Protein AF-A0A258BP62-F1 (afdb_monomer_lite)

pLDDT: mean 91.54, std 7.22, range [62.47, 98.06]

Foldseek 3Di:
DEEEAAQAEDPDDDDDDDHAWYWYFACAAIWIWGDDVPDDIDTDDGPLGNFRWHYWYADVVQRKIWTATADQSAIWIDNPSRPDIDHQCAPPPDSGWHHWYWDDDPVDIKIWTAGPVGDIWIADPDRHTD

Structure (mmCIF, N/CA/C/O backbone):
data_AF-A0A258BP62-F1
#
_entry.id   AF-A0A258BP62-F1
#
loop_
_atom_site.group_PDB
_atom_site.id
_atom_site.type_symbol
_atom_site.label_atom_id
_atom_site.label_alt_id
_atom_site.label_comp_id
_atom_site.label_asym_id
_atom_site.label_entity_id
_atom_site.label_seq_id
_atom_site.pdbx_PDB_ins_code
_atom_site.Cartn_x
_atom_site.Cartn_y
_atom_site.Cartn_z
_atom_site.occupancy
_atom_site.B_iso_or_equiv
_atom_site.auth_seq_id
_atom_site.auth_comp_id
_atom_site.auth_asym_id
_atom_site.auth_atom_id
_atom_site.pdbx_PDB_model_num
ATOM 1 N N . MET A 1 1 ? -13.588 -2.573 10.185 1.00 85.19 1 MET A N 1
ATOM 2 C CA . MET A 1 1 ? -13.292 -2.225 8.775 1.00 85.19 1 MET A CA 1
ATOM 3 C C . MET A 1 1 ? -11.905 -1.592 8.685 1.00 85.19 1 MET A C 1
ATOM 5 O O . MET A 1 1 ? -11.544 -0.838 9.588 1.00 85.19 1 MET A O 1
ATOM 9 N N . LEU A 1 2 ? -11.141 -1.919 7.637 1.00 86.19 2 LEU A N 1
ATOM 10 C CA . LEU A 1 2 ? -9.880 -1.260 7.271 1.00 86.19 2 LEU A CA 1
ATOM 11 C C . LEU A 1 2 ? -10.192 -0.060 6.370 1.00 86.19 2 LEU A C 1
ATOM 13 O O . LEU A 1 2 ? -11.072 -0.176 5.530 1.00 86.19 2 LEU A O 1
ATOM 17 N N . ALA A 1 3 ? -9.497 1.061 6.543 1.00 87.12 3 ALA A N 1
ATOM 18 C CA . ALA A 1 3 ? -9.548 2.213 5.646 1.00 87.12 3 ALA A CA 1
ATOM 19 C C . ALA A 1 3 ? -8.146 2.530 5.110 1.00 87.12 3 ALA A C 1
ATOM 21 O O . ALA A 1 3 ? -7.160 2.399 5.840 1.00 87.12 3 ALA A O 1
ATOM 22 N N . LEU A 1 4 ? -8.065 2.956 3.850 1.00 87.44 4 LEU A N 1
ATOM 23 C CA . LEU A 1 4 ? -6.820 3.376 3.208 1.00 87.44 4 LEU A CA 1
ATOM 24 C C . LEU A 1 4 ? -6.863 4.870 2.886 1.00 87.44 4 LEU A C 1
ATOM 26 O O . LEU A 1 4 ? -7.905 5.393 2.495 1.00 87.44 4 LEU A O 1
ATOM 30 N N . LEU A 1 5 ? -5.724 5.544 3.033 1.00 86.75 5 LEU A N 1
ATOM 31 C CA . LEU A 1 5 ? -5.547 6.937 2.643 1.00 86.75 5 LEU A CA 1
ATOM 32 C C . LEU A 1 5 ? -4.210 7.112 1.917 1.00 86.75 5 LEU A C 1
ATOM 34 O O . LEU A 1 5 ? -3.145 6.890 2.489 1.00 86.75 5 LEU A O 1
ATOM 38 N N . SER A 1 6 ? -4.263 7.533 0.659 1.00 85.69 6 SER A N 1
ATOM 39 C CA . SER A 1 6 ? -3.093 7.788 -0.185 1.00 85.69 6 SER A CA 1
ATOM 40 C C . SER A 1 6 ? -3.435 8.810 -1.271 1.00 85.69 6 SER A C 1
ATOM 42 O O . SER A 1 6 ? -4.611 9.040 -1.556 1.00 85.69 6 SER A O 1
ATOM 44 N N . CYS A 1 7 ? -2.424 9.459 -1.860 1.00 81.25 7 CYS A N 1
ATOM 45 C CA . CYS A 1 7 ? -2.648 10.452 -2.917 1.00 81.25 7 CYS A CA 1
ATOM 46 C C . CYS A 1 7 ? -3.107 9.812 -4.236 1.00 81.25 7 CYS A C 1
ATOM 48 O O . CYS A 1 7 ? -3.887 10.421 -4.960 1.00 81.25 7 CYS A O 1
ATOM 50 N N . ASN A 1 8 ? -2.683 8.576 -4.502 1.00 83.94 8 ASN A N 1
ATOM 51 C CA . ASN A 1 8 ? -3.134 7.739 -5.613 1.00 83.94 8 ASN A CA 1
ATOM 52 C C . ASN A 1 8 ? -3.609 6.375 -5.082 1.00 83.94 8 ASN A C 1
ATOM 54 O O . ASN A 1 8 ? -3.416 6.075 -3.907 1.00 83.94 8 ASN A O 1
ATOM 58 N N . GLY A 1 9 ? -4.229 5.524 -5.903 1.00 82.56 9 GLY A N 1
ATOM 59 C CA . GLY A 1 9 ? -4.735 4.222 -5.441 1.00 82.56 9 GLY A CA 1
ATOM 60 C C . GLY A 1 9 ? -6.238 4.197 -5.155 1.00 82.56 9 GLY A C 1
ATOM 61 O O . GLY A 1 9 ? -7.028 4.853 -5.832 1.00 82.56 9 GLY A O 1
ATOM 62 N N . GLY A 1 10 ? -6.640 3.418 -4.147 1.00 74.94 10 GLY A N 1
ATOM 63 C CA . GLY A 1 10 ? -8.035 3.328 -3.720 1.00 74.94 10 GLY A CA 1
ATOM 64 C C . GLY A 1 10 ? -8.484 4.584 -2.970 1.00 74.94 10 GLY A C 1
ATOM 65 O O . GLY A 1 10 ? -8.044 4.824 -1.852 1.00 74.94 10 GLY A O 1
ATOM 66 N N . THR A 1 11 ? -9.387 5.374 -3.557 1.00 72.94 11 THR A N 1
ATOM 67 C CA . THR A 1 11 ? -9.906 6.612 -2.932 1.00 72.94 11 THR A CA 1
ATOM 68 C C . THR A 1 11 ? -11.136 6.381 -2.047 1.00 72.94 11 THR A C 1
ATOM 70 O O . THR A 1 11 ? -11.539 7.260 -1.291 1.00 72.94 11 THR A O 1
ATOM 73 N N . VAL A 1 12 ? -11.756 5.201 -2.130 1.00 79.81 12 VAL A N 1
ATOM 74 C CA . VAL A 1 12 ? -12.953 4.844 -1.360 1.00 79.81 12 VAL A CA 1
ATOM 75 C C . VAL A 1 12 ? -12.740 3.478 -0.724 1.00 79.81 12 VAL A C 1
ATOM 77 O O . VAL A 1 12 ? -12.313 2.539 -1.391 1.00 79.81 12 VAL A O 1
ATOM 80 N N . THR A 1 13 ? -13.043 3.360 0.569 1.00 81.69 13 THR A N 1
ATOM 81 C CA . THR A 1 13 ? -13.081 2.074 1.274 1.00 81.69 13 THR A CA 1
ATOM 82 C C . THR A 1 13 ? -14.467 1.854 1.872 1.00 81.69 13 THR A C 1
ATOM 84 O O . THR A 1 13 ? -15.009 2.751 2.516 1.00 81.69 13 THR A O 1
ATOM 87 N N . THR A 1 14 ? -15.040 0.670 1.659 1.00 81.62 14 THR A N 1
ATOM 88 C CA . THR A 1 14 ? -16.390 0.299 2.114 1.00 81.62 14 THR A CA 1
ATOM 89 C C . THR A 1 14 ? -16.363 -0.983 2.940 1.00 81.62 14 THR A C 1
ATOM 91 O O . THR A 1 14 ? -15.505 -1.840 2.736 1.00 81.62 14 THR A O 1
ATOM 94 N N . GLY A 1 15 ? -17.323 -1.136 3.851 1.00 82.38 15 GLY A N 1
ATOM 95 C CA . GLY A 1 15 ? -17.489 -2.327 4.682 1.00 82.38 15 GLY A CA 1
ATOM 96 C C . GLY A 1 15 ? -18.647 -2.174 5.669 1.00 82.38 15 GLY A C 1
ATOM 97 O O . GLY A 1 15 ? -19.158 -1.073 5.868 1.00 82.38 15 GLY A O 1
ATOM 98 N N . ASP A 1 16 ? -19.038 -3.273 6.311 1.00 87.31 16 ASP A N 1
ATOM 99 C CA . ASP A 1 16 ? -20.301 -3.384 7.066 1.00 87.31 16 ASP A CA 1
ATOM 100 C C . ASP A 1 16 ? -20.276 -2.767 8.480 1.00 87.31 16 ASP A C 1
ATOM 102 O O . ASP A 1 16 ? -21.139 -3.037 9.313 1.00 87.31 16 ASP A O 1
ATOM 106 N N . GLY A 1 17 ? -19.276 -1.943 8.803 1.00 90.44 17 GLY A N 1
ATOM 107 C CA . GLY A 1 17 ? -19.128 -1.381 10.143 1.00 90.44 17 GLY A CA 1
ATOM 108 C C . GLY A 1 17 ? -18.100 -0.256 10.234 1.00 90.44 17 GLY A C 1
ATOM 109 O O . GLY A 1 17 ? -17.442 0.078 9.246 1.00 90.44 17 GLY A O 1
ATOM 110 N N . PRO A 1 18 ? -17.922 0.341 11.426 1.00 92.38 18 PRO A N 1
ATOM 111 C CA . PRO A 1 18 ? -17.002 1.455 11.609 1.00 92.38 18 PRO A CA 1
ATOM 112 C C . PRO A 1 18 ? -15.559 1.071 11.248 1.00 92.38 18 PRO A C 1
ATOM 114 O O . PRO A 1 18 ? -15.083 -0.041 11.512 1.00 92.38 18 PRO A O 1
ATOM 117 N N . ALA A 1 19 ? -14.834 2.022 10.657 1.00 92.31 19 ALA A N 1
ATOM 118 C CA . ALA A 1 19 ? -13.396 1.893 10.455 1.00 92.31 19 ALA A CA 1
ATOM 119 C C . ALA A 1 19 ? -12.689 1.906 11.814 1.00 92.31 19 ALA A C 1
ATOM 121 O O . ALA A 1 19 ? -12.868 2.854 12.583 1.00 92.31 19 ALA A O 1
ATOM 122 N N . THR A 1 20 ? -11.890 0.876 12.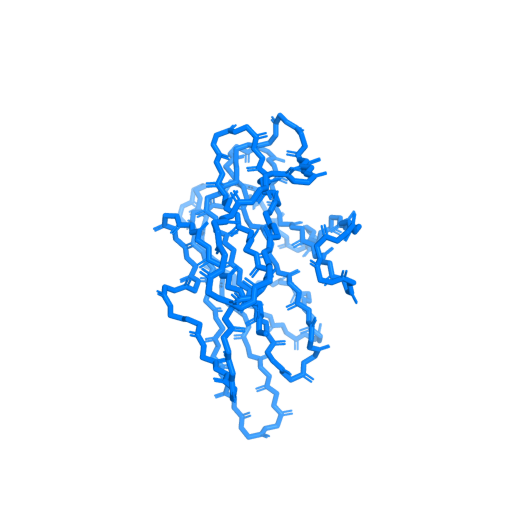083 1.00 95.38 20 THR A N 1
ATOM 123 C CA . THR A 1 20 ? -11.119 0.699 13.331 1.00 95.38 20 THR A CA 1
ATOM 124 C C . THR A 1 20 ? -9.619 0.547 13.076 1.00 95.38 20 THR A C 1
ATOM 126 O O . THR A 1 20 ? -8.824 0.582 14.012 1.00 95.38 20 THR A O 1
ATOM 129 N N . ARG A 1 21 ? -9.228 0.404 11.805 1.00 94.44 21 ARG A N 1
ATOM 130 C CA . ARG A 1 21 ? -7.850 0.356 11.306 1.00 94.44 21 ARG A CA 1
ATOM 131 C C . ARG A 1 21 ? -7.730 1.340 10.142 1.00 94.44 21 ARG A C 1
ATOM 133 O O . ARG A 1 21 ? -8.612 1.355 9.282 1.00 94.44 21 ARG A O 1
ATOM 140 N N . LEU A 1 22 ? -6.672 2.142 10.116 1.00 95.44 22 LEU A N 1
ATOM 141 C CA . LEU A 1 22 ? -6.375 3.091 9.042 1.00 95.44 22 LEU A CA 1
ATOM 142 C C . LEU A 1 22 ? -4.895 3.002 8.678 1.00 95.44 22 LEU A C 1
ATOM 144 O O . LEU A 1 22 ? -4.040 3.078 9.559 1.00 95.44 22 LEU A O 1
ATOM 148 N N . LEU A 1 23 ? -4.613 2.887 7.383 1.00 96.75 23 LEU A N 1
ATOM 149 C CA . LEU A 1 23 ? -3.270 3.009 6.820 1.00 96.75 23 LEU A CA 1
ATOM 150 C C . LEU A 1 23 ? -3.192 4.300 6.004 1.00 96.75 23 LEU A C 1
ATOM 152 O O . LEU A 1 23 ? -4.021 4.522 5.121 1.00 96.75 23 LEU A O 1
ATOM 156 N N . ALA A 1 24 ? -2.187 5.127 6.284 1.00 96.25 24 ALA A N 1
ATOM 157 C CA . ALA A 1 24 ? -1.933 6.373 5.569 1.00 96.25 24 ALA A CA 1
ATOM 158 C C . ALA A 1 24 ? -0.560 6.336 4.888 1.00 96.25 24 ALA A C 1
ATOM 160 O O . ALA A 1 24 ? 0.465 6.218 5.563 1.00 96.25 24 ALA A O 1
ATOM 161 N N . ALA A 1 25 ? -0.536 6.445 3.562 1.00 96.19 25 ALA A N 1
ATOM 162 C CA . ALA A 1 25 ? 0.690 6.572 2.785 1.00 96.19 25 ALA A CA 1
ATOM 163 C C . ALA A 1 25 ? 1.256 7.992 2.868 1.00 96.19 25 ALA A C 1
ATOM 165 O O . ALA A 1 25 ? 0.519 8.977 2.817 1.00 96.19 25 ALA A O 1
ATOM 166 N N . THR A 1 26 ? 2.575 8.091 2.998 1.00 96.06 26 THR A N 1
ATOM 167 C CA . THR A 1 26 ? 3.294 9.353 3.177 1.00 96.06 26 THR A CA 1
ATOM 168 C C . THR A 1 26 ? 4.641 9.324 2.453 1.00 96.06 26 THR A C 1
ATOM 170 O O . THR A 1 26 ? 5.139 8.266 2.060 1.00 96.06 26 THR A O 1
ATOM 173 N N . LEU A 1 27 ? 5.299 10.487 2.391 1.00 95.94 27 LEU A N 1
ATOM 174 C CA . LEU A 1 27 ? 6.706 10.631 1.983 1.00 95.94 27 LEU A CA 1
ATOM 175 C C . LEU A 1 27 ? 7.678 9.755 2.784 1.00 95.94 27 LEU A C 1
ATOM 177 O O . LEU A 1 27 ? 8.788 9.486 2.339 1.00 95.94 27 LEU A O 1
ATOM 181 N N . HIS A 1 28 ? 7.261 9.323 3.968 1.00 96.00 28 HIS A N 1
ATOM 182 C CA . HIS A 1 28 ? 8.081 8.607 4.923 1.00 96.00 28 HIS A CA 1
ATOM 183 C C . HIS A 1 28 ? 7.573 7.171 5.136 1.00 96.00 28 HIS A C 1
ATOM 185 O O . HIS A 1 28 ? 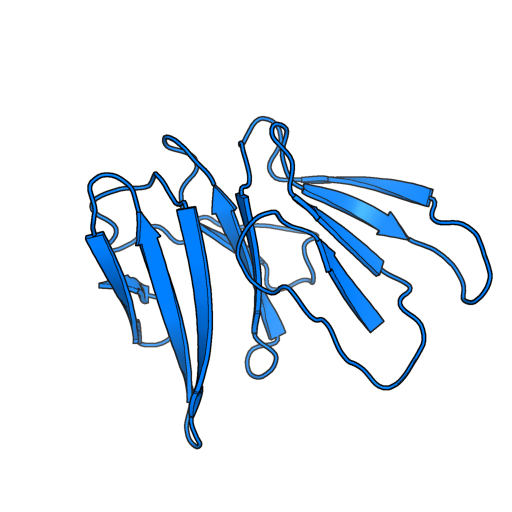8.009 6.499 6.058 1.00 96.00 28 HIS A O 1
ATOM 191 N N . GLY A 1 29 ? 6.664 6.651 4.322 1.00 97.06 29 GLY A N 1
ATOM 192 C CA . GLY A 1 29 ? 6.174 5.277 4.451 1.00 97.06 29 GLY A CA 1
ATOM 193 C C . GLY A 1 29 ? 4.698 5.225 4.800 1.00 97.06 29 GLY A C 1
ATOM 194 O O . GLY A 1 29 ? 3.959 6.186 4.580 1.00 97.06 29 GLY A O 1
ATOM 195 N N . VAL A 1 30 ? 4.264 4.099 5.358 1.00 98.00 30 VAL A N 1
ATOM 196 C CA . VAL A 1 30 ? 2.867 3.861 5.736 1.00 98.00 30 VAL A CA 1
ATOM 197 C C . VAL A 1 30 ? 2.712 4.008 7.243 1.00 98.00 30 VAL A C 1
ATOM 199 O O . VAL A 1 30 ? 3.330 3.266 8.003 1.00 98.00 30 VAL A O 1
ATOM 202 N N . TYR A 1 31 ? 1.879 4.948 7.682 1.00 97.44 31 TYR A N 1
ATOM 203 C CA . TYR A 1 31 ? 1.494 5.106 9.083 1.00 97.44 31 TYR A CA 1
ATOM 204 C C . TYR A 1 31 ? 0.241 4.292 9.390 1.00 97.44 31 TYR A C 1
ATOM 206 O O . TYR A 1 31 ? -0.709 4.291 8.607 1.00 97.44 31 TYR A O 1
ATOM 214 N N . LEU A 1 32 ? 0.247 3.618 10.537 1.00 97.25 32 LEU A N 1
ATOM 215 C CA . LEU A 1 32 ? -0.839 2.766 11.000 1.00 97.25 32 LEU A CA 1
ATOM 216 C C . LEU A 1 32 ? -1.535 3.437 12.177 1.00 97.25 32 LEU A C 1
ATOM 218 O O . LEU A 1 32 ? -0.884 3.947 13.095 1.00 97.25 32 LEU A O 1
ATOM 222 N N . PHE A 1 33 ? -2.861 3.405 12.147 1.00 97.25 33 PHE A N 1
ATOM 223 C CA . PHE A 1 33 ? -3.705 3.940 13.199 1.00 97.25 33 PHE A CA 1
ATOM 224 C C . PHE A 1 33 ? -4.796 2.951 13.582 1.00 97.25 33 PHE A C 1
ATOM 226 O O . PHE A 1 33 ? -5.349 2.234 12.743 1.00 97.25 33 PHE A O 1
ATOM 233 N N . GLU A 1 34 ? -5.162 2.990 14.858 1.00 97.44 34 GLU A N 1
ATOM 234 C CA . GLU A 1 34 ? -6.244 2.198 15.425 1.00 97.44 34 GLU A CA 1
ATOM 235 C C . GLU A 1 34 ? -7.191 3.057 16.256 1.00 97.44 34 GLU A C 1
ATOM 237 O O . GLU A 1 34 ? -6.805 4.103 16.786 1.00 97.44 34 GLU A O 1
ATOM 242 N N . ARG A 1 35 ? -8.439 2.603 16.378 1.00 96.94 35 ARG A N 1
ATOM 243 C CA . ARG A 1 35 ? -9.418 3.141 17.328 1.00 96.94 35 ARG A CA 1
ATOM 244 C C . ARG A 1 35 ? -10.498 2.122 17.660 1.00 96.94 35 ARG A C 1
ATOM 246 O O . ARG A 1 35 ? -10.814 1.260 16.837 1.00 96.94 35 ARG A O 1
ATOM 253 N N . ASN A 1 36 ? -11.153 2.3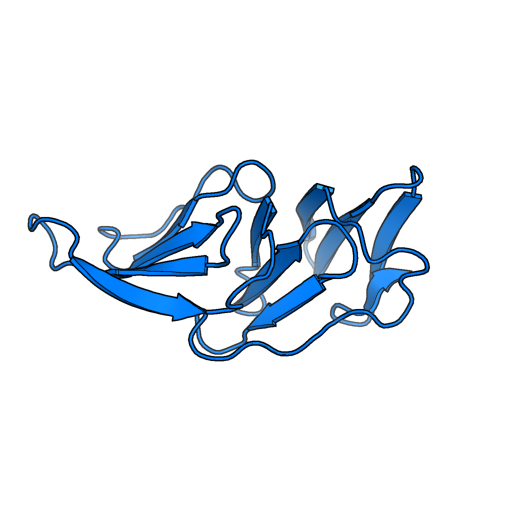23 18.797 1.00 96.75 36 ASN A N 1
ATOM 254 C CA . ASN A 1 36 ? -12.474 1.752 19.034 1.00 96.75 36 ASN A CA 1
ATOM 255 C C . ASN A 1 36 ? -13.556 2.576 18.304 1.00 96.75 36 ASN A C 1
ATOM 257 O O . ASN A 1 36 ? -13.344 3.756 17.995 1.00 96.75 36 ASN A O 1
ATOM 261 N N . PRO A 1 37 ? -14.732 1.992 18.009 1.00 95.50 37 PRO A N 1
ATOM 262 C CA . PRO A 1 37 ? -15.855 2.735 17.444 1.00 95.50 37 PRO A CA 1
ATOM 263 C C . PRO A 1 37 ? -16.239 3.950 18.302 1.00 95.50 37 PRO A C 1
ATOM 265 O O . PRO A 1 37 ? -16.487 3.816 19.494 1.00 95.50 37 PRO A O 1
ATOM 268 N N . GLY A 1 38 ? -16.300 5.135 17.690 1.00 94.38 38 GLY A N 1
ATOM 269 C CA . GLY A 1 38 ? -16.641 6.387 18.381 1.00 94.38 38 GLY A CA 1
ATOM 270 C C . GLY A 1 38 ? -15.482 7.062 19.126 1.00 94.38 38 GLY A C 1
ATOM 271 O O . GLY A 1 38 ? -15.637 8.194 19.574 1.00 94.38 38 GLY A O 1
ATOM 272 N N . GLU A 1 39 ? -14.312 6.426 19.207 1.00 97.00 39 GLU A N 1
ATOM 273 C CA . GLU A 1 39 ? -13.117 6.982 19.851 1.00 97.00 39 GLU A CA 1
ATOM 274 C C . GLU A 1 39 ? -12.165 7.665 18.844 1.00 97.00 39 GLU A C 1
ATOM 276 O O . GLU A 1 39 ? -12.248 7.425 17.630 1.00 97.00 39 GLU A O 1
ATOM 281 N N . PRO A 1 40 ? -11.247 8.539 19.307 1.00 97.19 40 PRO A N 1
ATOM 282 C CA . PRO A 1 40 ? -10.222 9.124 18.446 1.00 97.19 40 PRO A CA 1
ATOM 283 C C . PRO A 1 40 ? -9.203 8.080 17.962 1.00 97.19 40 PRO A C 1
ATOM 285 O O . PRO A 1 40 ? -8.910 7.100 18.646 1.00 97.19 40 PRO A O 1
ATOM 288 N N . TRP A 1 41 ? -8.621 8.334 16.787 1.00 97.44 41 TRP A N 1
ATOM 289 C CA . TRP A 1 41 ? -7.521 7.541 16.233 1.00 97.44 41 TRP A CA 1
ATOM 290 C C . TRP A 1 41 ? -6.236 7.698 17.042 1.00 97.44 41 TRP A C 1
ATOM 292 O O . TRP A 1 41 ? -5.891 8.797 17.479 1.00 97.44 41 TRP A O 1
ATOM 302 N N . ARG A 1 42 ? -5.496 6.600 17.189 1.00 97.94 42 ARG A N 1
ATOM 303 C CA . ARG A 1 42 ? -4.180 6.561 17.828 1.00 97.94 42 ARG A CA 1
ATOM 304 C C . ARG A 1 42 ? -3.165 5.927 16.879 1.00 97.94 42 ARG A C 1
ATOM 306 O O . ARG A 1 42 ? -3.483 4.892 16.295 1.00 97.94 42 ARG A O 1
ATOM 313 N N . PRO A 1 43 ? -1.970 6.514 16.710 1.00 96.94 43 PRO A N 1
ATOM 314 C CA . PRO A 1 43 ? -0.917 5.897 15.917 1.00 96.94 43 PRO A CA 1
ATOM 315 C C . PRO A 1 43 ? -0.408 4.638 16.623 1.00 96.94 43 PRO A C 1
ATOM 317 O O . PRO A 1 43 ? -0.167 4.660 17.830 1.00 96.94 43 PRO A O 1
ATOM 320 N N . THR A 1 44 ? -0.226 3.556 15.872 1.00 97.00 44 THR A N 1
ATOM 321 C CA . THR A 1 44 ? 0.283 2.278 16.397 1.00 97.00 44 THR A CA 1
ATOM 322 C C . THR A 1 44 ? 1.608 1.865 15.777 1.00 97.00 44 THR A C 1
ATOM 324 O O . THR A 1 44 ? 2.340 1.077 16.370 1.00 97.00 44 THR A O 1
ATOM 327 N N . GLY A 1 45 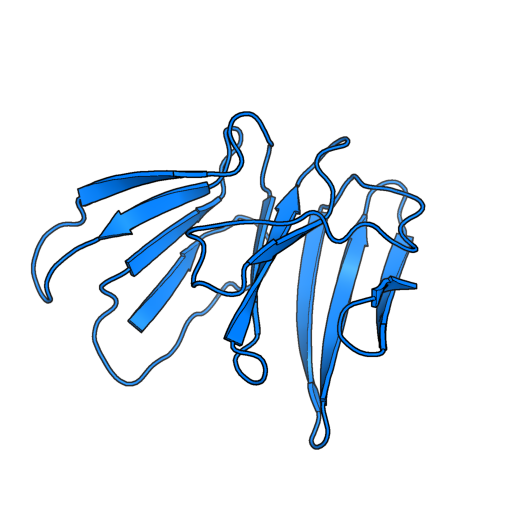? 1.974 2.431 14.625 1.00 96.62 45 GLY A N 1
ATOM 328 C CA . GLY A 1 45 ? 3.254 2.125 14.007 1.00 96.62 45 GLY A CA 1
ATOM 329 C C . GLY A 1 45 ? 3.481 2.794 12.661 1.00 96.62 45 GLY A C 1
ATOM 330 O O . GLY A 1 45 ? 2.654 3.555 12.157 1.00 96.62 45 GLY A O 1
ATOM 331 N N . ARG A 1 46 ? 4.640 2.478 12.086 1.00 97.62 46 ARG A N 1
ATOM 332 C CA . ARG A 1 46 ? 5.076 2.903 10.757 1.00 97.62 46 ARG A CA 1
ATOM 333 C C . ARG A 1 46 ? 5.737 1.715 10.060 1.00 97.62 46 ARG A C 1
ATOM 335 O O . ARG A 1 46 ? 6.523 1.000 10.681 1.00 97.62 46 ARG A O 1
ATOM 342 N N . LYS A 1 47 ? 5.410 1.498 8.789 1.00 98.06 47 LYS A N 1
ATOM 343 C CA . LYS A 1 47 ? 5.944 0.432 7.925 1.00 98.06 47 LYS A CA 1
ATOM 344 C C . LYS A 1 47 ? 6.480 1.050 6.639 1.00 98.06 47 LYS A C 1
ATOM 346 O O . LYS A 1 47 ? 6.174 2.205 6.343 1.00 98.06 47 LYS A O 1
ATOM 351 N N . LEU A 1 48 ? 7.276 0.285 5.887 1.00 97.56 48 LEU A N 1
ATOM 352 C CA . LEU A 1 48 ? 7.969 0.778 4.688 1.00 97.56 48 LEU A CA 1
ATOM 353 C C . LEU A 1 48 ? 8.731 2.081 4.994 1.00 97.56 48 LEU A C 1
ATOM 355 O O . LEU A 1 48 ? 8.555 3.100 4.330 1.00 97.56 48 LEU A O 1
ATOM 359 N N . ILE A 1 49 ? 9.503 2.051 6.087 1.00 97.19 49 ILE A N 1
ATOM 360 C CA . ILE A 1 49 ? 10.221 3.211 6.618 1.00 97.19 49 ILE A CA 1
ATOM 361 C C . ILE A 1 49 ? 11.148 3.761 5.530 1.00 97.19 49 ILE A C 1
ATOM 363 O O . ILE A 1 49 ? 11.811 3.008 4.826 1.00 97.19 49 ILE A O 1
ATOM 367 N N . ASP A 1 50 ? 11.140 5.083 5.400 1.00 94.75 50 ASP A N 1
ATOM 368 C CA . ASP A 1 50 ? 11.930 5.869 4.447 1.00 94.75 50 ASP A CA 1
ATOM 369 C C . ASP A 1 50 ? 11.663 5.580 2.959 1.00 94.75 50 ASP A C 1
ATOM 371 O O . ASP A 1 50 ? 12.381 6.067 2.088 1.00 94.75 50 ASP A O 1
ATOM 375 N N . HIS A 1 51 ? 10.563 4.890 2.648 1.00 96.94 51 HIS A N 1
ATOM 376 C CA . HIS A 1 51 ? 10.019 4.827 1.296 1.00 96.94 51 HIS A CA 1
ATOM 377 C C . HIS A 1 51 ? 8.926 5.880 1.098 1.00 96.94 51 HIS A C 1
ATOM 379 O O . HIS A 1 51 ? 7.988 5.979 1.887 1.00 96.94 51 HIS A O 1
ATOM 385 N N . HIS A 1 52 ? 9.001 6.639 0.006 1.00 96.69 52 HIS A N 1
ATOM 386 C CA . HIS A 1 52 ? 7.925 7.542 -0.395 1.00 96.69 52 HIS A CA 1
ATOM 387 C C . HIS A 1 52 ? 6.780 6.726 -0.999 1.00 96.69 52 HIS A C 1
ATOM 389 O O . HIS A 1 52 ? 6.828 6.375 -2.175 1.00 96.69 52 HIS A O 1
ATOM 395 N N . ILE A 1 53 ? 5.753 6.427 -0.202 1.00 97.31 53 ILE A N 1
ATOM 396 C CA . ILE A 1 53 ? 4.587 5.655 -0.642 1.00 97.31 53 ILE A CA 1
ATOM 397 C C . ILE A 1 53 ? 3.513 6.613 -1.147 1.00 97.31 53 ILE A C 1
ATOM 399 O O . ILE A 1 53 ? 3.103 7.530 -0.437 1.00 97.31 53 ILE A O 1
ATOM 403 N N . SER A 1 54 ? 3.058 6.387 -2.375 1.00 93.88 54 SER A N 1
ATOM 404 C CA . SER A 1 54 ? 2.105 7.245 -3.081 1.00 93.88 54 SER A CA 1
ATOM 405 C C . SER A 1 54 ? 0.758 6.583 -3.317 1.00 93.88 54 SER A C 1
ATOM 407 O O . SER A 1 54 ? -0.260 7.268 -3.416 1.00 93.88 54 SER A O 1
ATOM 409 N N . ALA A 1 55 ? 0.720 5.252 -3.357 1.00 95.31 55 ALA A N 1
ATOM 410 C CA . ALA A 1 55 ? -0.502 4.513 -3.612 1.00 95.31 55 ALA A CA 1
ATOM 411 C C . ALA A 1 55 ? -0.692 3.367 -2.622 1.00 95.3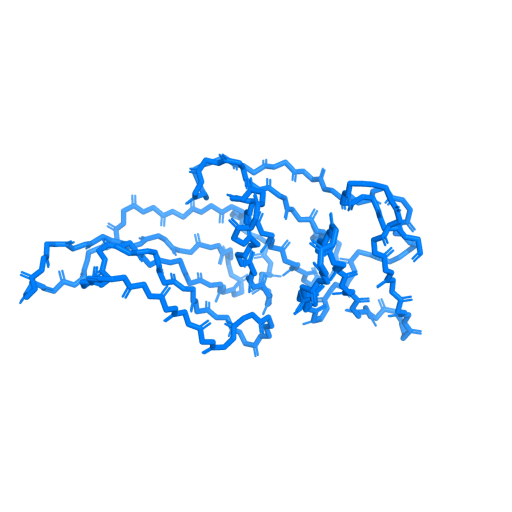1 55 ALA A C 1
ATOM 413 O O . ALA A 1 55 ? 0.221 2.570 -2.425 1.00 95.31 55 ALA A O 1
ATOM 414 N N . LEU A 1 56 ? -1.891 3.263 -2.044 1.00 96.12 56 LEU A N 1
ATOM 415 C CA . LEU A 1 56 ? -2.368 2.085 -1.324 1.00 96.12 56 LEU A CA 1
ATOM 416 C C . LEU A 1 56 ? -3.604 1.524 -2.021 1.00 96.12 56 LEU A C 1
ATOM 418 O O . LEU A 1 56 ? -4.456 2.267 -2.513 1.00 96.12 56 LEU A O 1
ATOM 422 N N . LEU A 1 57 ? -3.712 0.201 -2.053 1.00 94.81 57 LEU A N 1
ATOM 423 C CA . LEU A 1 57 ? -4.830 -0.494 -2.677 1.00 94.81 57 LEU A CA 1
ATOM 424 C C . LEU A 1 57 ? -5.126 -1.788 -1.921 1.00 94.81 57 LEU A C 1
ATOM 426 O O . LEU A 1 57 ? -4.230 -2.604 -1.729 1.00 94.81 57 LEU A O 1
ATOM 430 N N . PHE A 1 58 ? -6.379 -1.984 -1.514 1.00 92.69 58 PHE A N 1
ATOM 431 C CA . PHE A 1 58 ? -6.863 -3.254 -0.976 1.00 92.69 58 PHE A CA 1
ATOM 432 C C . PHE A 1 58 ? -7.609 -4.007 -2.067 1.00 92.69 58 PHE A C 1
ATOM 434 O O . PHE A 1 58 ? -8.505 -3.447 -2.698 1.00 92.69 58 PHE A O 1
ATOM 441 N N . GLU A 1 59 ? -7.240 -5.264 -2.281 1.00 90.56 59 GLU A N 1
ATOM 442 C CA . GLU A 1 59 ? -7.885 -6.147 -3.240 1.00 90.56 59 GLU A CA 1
ATOM 443 C C . GLU A 1 59 ? -8.759 -7.157 -2.480 1.00 90.56 59 GLU A C 1
ATOM 445 O O . GLU A 1 59 ? -8.230 -8.088 -1.869 1.00 90.56 59 GLU A O 1
ATOM 450 N N . PRO A 1 60 ? -10.092 -6.983 -2.463 1.00 85.56 60 PRO A N 1
ATOM 451 C CA . PRO A 1 60 ? -10.955 -7.704 -1.533 1.00 85.56 60 PRO A CA 1
ATOM 452 C C . PRO A 1 60 ? -11.093 -9.200 -1.835 1.00 85.56 60 PRO A C 1
ATOM 454 O O . PRO A 1 60 ? -11.411 -9.952 -0.917 1.00 85.56 60 PRO A O 1
ATOM 457 N N . ARG A 1 61 ? -10.852 -9.667 -3.072 1.00 88.00 61 ARG A N 1
ATOM 458 C CA . ARG A 1 61 ? -10.991 -11.098 -3.400 1.00 88.00 61 ARG A CA 1
ATOM 459 C C . ARG A 1 61 ? -9.845 -11.935 -2.849 1.00 88.00 61 ARG A C 1
ATOM 461 O O . ARG A 1 61 ? -10.083 -13.043 -2.380 1.00 88.00 61 ARG A O 1
ATOM 468 N N . SER A 1 62 ? -8.617 -11.428 -2.912 1.00 89.81 62 SER A N 1
ATOM 469 C CA . SER A 1 62 ? -7.437 -12.078 -2.329 1.00 89.81 62 SER A CA 1
ATOM 470 C C . SER A 1 62 ? -7.163 -11.656 -0.890 1.00 89.81 62 SER A C 1
ATOM 472 O O . SER A 1 62 ? -6.442 -12.357 -0.185 1.00 89.81 62 SER A O 1
ATOM 474 N N . GLY A 1 63 ? -7.700 -10.513 -0.456 1.00 90.69 63 GLY A N 1
ATOM 475 C CA . GLY A 1 63 ? -7.383 -9.912 0.837 1.00 90.69 63 GLY A CA 1
ATOM 476 C C . GLY A 1 63 ? -5.988 -9.282 0.897 1.00 90.69 63 GLY A C 1
ATOM 477 O O . GLY A 1 63 ? -5.515 -8.971 1.990 1.00 90.69 63 GLY A O 1
ATOM 478 N N . LEU A 1 64 ? -5.318 -9.096 -0.244 1.00 94.06 64 LEU A N 1
ATOM 479 C CA . LEU A 1 64 ? -3.993 -8.486 -0.291 1.00 94.06 64 LEU A CA 1
ATOM 480 C C . LEU A 1 64 ? -4.065 -6.959 -0.284 1.00 94.06 64 LEU A C 1
ATOM 482 O O . LEU A 1 64 ? -4.941 -6.338 -0.893 1.00 94.06 64 LEU A O 1
ATOM 486 N N . LEU A 1 65 ? -3.082 -6.355 0.374 1.00 95.50 65 LEU A N 1
ATOM 487 C CA . LEU A 1 65 ? -2.793 -4.930 0.294 1.00 95.50 65 LEU A CA 1
ATOM 488 C C . LEU A 1 65 ? -1.577 -4.694 -0.585 1.00 95.50 65 LEU A C 1
ATOM 490 O O . LEU A 1 65 ? -0.568 -5.377 -0.449 1.00 95.50 65 LEU A O 1
ATOM 494 N N . PHE A 1 66 ? -1.653 -3.672 -1.425 1.00 96.12 66 PHE A N 1
ATOM 495 C CA . PHE A 1 66 ? -0.559 -3.224 -2.271 1.00 96.12 66 PHE A CA 1
ATOM 496 C C . PHE A 1 66 ? -0.151 -1.807 -1.895 1.00 96.12 66 PHE A C 1
ATOM 498 O O . PHE A 1 66 ? -1.009 -0.963 -1.626 1.00 96.12 66 PHE A O 1
ATOM 505 N N . ALA A 1 67 ? 1.156 -1.551 -1.901 1.00 97.25 67 ALA A N 1
ATOM 506 C CA . ALA A 1 67 ? 1.734 -0.231 -1.702 1.00 97.25 67 ALA A CA 1
ATOM 507 C C . ALA A 1 67 ? 2.702 0.095 -2.843 1.00 97.25 67 ALA A C 1
ATOM 509 O O . ALA A 1 67 ? 3.693 -0.604 -3.042 1.00 97.25 67 ALA A O 1
ATOM 510 N N . GLY A 1 68 ? 2.409 1.151 -3.597 1.00 96.88 68 GLY A N 1
ATOM 511 C CA . GLY A 1 68 ? 3.282 1.683 -4.639 1.00 96.88 68 GLY A CA 1
ATOM 512 C C . GLY A 1 68 ? 4.053 2.886 -4.115 1.00 96.88 68 GLY A C 1
ATOM 513 O O . GLY A 1 68 ? 3.455 3.781 -3.513 1.00 96.88 68 GLY A O 1
ATOM 514 N N . GLY A 1 69 ? 5.367 2.907 -4.332 1.00 96.62 69 GLY A N 1
ATOM 515 C CA . GLY A 1 69 ? 6.217 4.033 -3.965 1.00 96.62 69 GLY A CA 1
ATOM 516 C C . GLY A 1 69 ? 6.971 4.666 -5.132 1.00 96.62 69 GLY A C 1
ATOM 517 O O . GLY A 1 69 ? 7.195 4.047 -6.169 1.00 96.62 69 GLY A O 1
ATOM 518 N N . HIS A 1 70 ? 7.374 5.916 -4.936 1.00 95.94 70 HIS A N 1
ATOM 519 C CA . HIS A 1 70 ? 8.171 6.684 -5.887 1.00 95.94 70 HIS A CA 1
ATOM 520 C C . HIS A 1 70 ? 9.661 6.290 -5.874 1.00 95.94 70 HIS A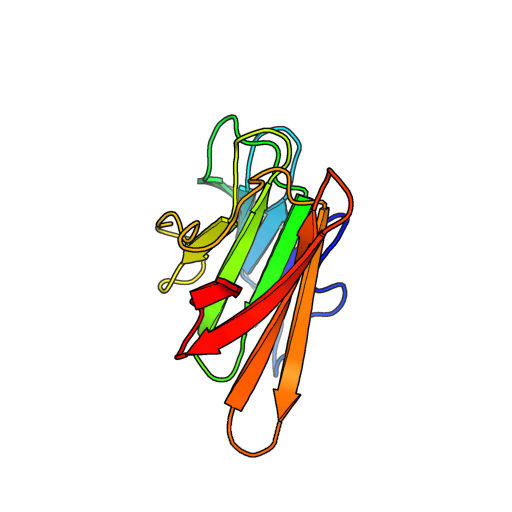 C 1
ATOM 522 O O . HIS A 1 70 ? 10.133 5.600 -4.969 1.00 95.94 70 HIS A O 1
ATOM 528 N N . TYR A 1 71 ? 10.413 6.788 -6.861 1.00 93.38 71 TYR A N 1
ATOM 529 C CA . TYR A 1 71 ? 11.831 6.508 -7.079 1.00 93.38 71 TYR A CA 1
ATOM 530 C C . TYR A 1 71 ? 12.076 5.001 -7.228 1.00 93.38 71 TYR A C 1
ATOM 532 O O . TYR A 1 71 ? 11.398 4.347 -8.011 1.00 93.38 71 TYR A O 1
ATOM 540 N N . ASP A 1 72 ? 12.996 4.428 -6.457 1.00 92.44 72 ASP A N 1
ATOM 541 C CA . ASP A 1 72 ? 13.285 2.993 -6.483 1.00 92.44 72 ASP A CA 1
ATOM 542 C C . ASP A 1 72 ? 12.479 2.185 -5.454 1.00 92.44 72 ASP A C 1
ATOM 544 O O . ASP A 1 72 ? 12.757 1.001 -5.249 1.00 92.44 72 ASP A O 1
ATOM 548 N N . ALA A 1 73 ? 11.482 2.795 -4.797 1.00 95.12 73 ALA A N 1
ATOM 549 C CA . ALA A 1 73 ? 10.704 2.120 -3.759 1.00 95.12 73 ALA A CA 1
ATOM 550 C C . ALA A 1 73 ? 9.911 0.928 -4.310 1.00 95.12 73 ALA A C 1
ATOM 552 O O . ALA A 1 73 ? 9.783 -0.076 -3.615 1.00 95.12 73 ALA A O 1
ATOM 553 N N . GLY A 1 74 ? 9.413 0.996 -5.546 1.00 95.12 74 GLY A N 1
ATOM 554 C CA . GLY A 1 74 ? 8.746 -0.137 -6.175 1.00 95.12 74 GLY A CA 1
ATOM 555 C C . GLY A 1 74 ? 7.378 -0.454 -5.578 1.00 95.12 74 GLY A C 1
ATOM 556 O O . GLY A 1 74 ? 6.723 0.385 -4.949 1.00 95.12 74 GLY A O 1
ATOM 557 N N . LEU A 1 75 ? 6.895 -1.650 -5.899 1.00 96.69 75 LEU A N 1
ATOM 558 C CA . LEU A 1 75 ? 5.620 -2.197 -5.466 1.00 96.69 75 LEU A CA 1
ATOM 559 C C . LEU A 1 75 ? 5.854 -3.183 -4.323 1.00 96.69 75 LEU A C 1
ATOM 561 O O . LEU A 1 75 ? 6.752 -4.026 -4.377 1.00 96.69 75 LEU A O 1
ATOM 565 N N . TRP A 1 76 ? 5.008 -3.097 -3.307 1.00 97.62 76 TRP A N 1
ATOM 566 C CA . TRP A 1 76 ? 5.012 -3.964 -2.139 1.00 97.62 76 TRP A CA 1
ATOM 567 C C . TRP A 1 76 ? 3.647 -4.607 -1.968 1.00 97.62 76 TRP A C 1
ATOM 569 O O . TRP A 1 76 ? 2.628 -4.016 -2.328 1.00 97.62 76 TRP A O 1
ATOM 579 N N . VAL A 1 77 ? 3.632 -5.796 -1.378 1.00 97.12 77 VAL A N 1
ATOM 580 C CA . VAL A 1 77 ? 2.422 -6.550 -1.067 1.00 97.12 77 VAL A CA 1
ATOM 581 C C . VAL A 1 77 ? 2.422 -6.987 0.392 1.00 97.12 77 VAL A C 1
ATOM 583 O O . VAL A 1 77 ? 3.460 -7.363 0.934 1.00 97.12 77 VAL A O 1
ATOM 586 N N . SER A 1 78 ? 1.256 -6.946 1.023 1.00 97.56 78 SER A N 1
ATOM 587 C CA . SER A 1 78 ? 1.008 -7.468 2.362 1.00 97.56 78 SER A CA 1
ATOM 588 C C . SER A 1 78 ? -0.188 -8.416 2.333 1.00 97.56 78 SER A C 1
ATOM 590 O O . SER A 1 78 ? -1.213 -8.122 1.716 1.00 97.56 78 SER A O 1
ATOM 592 N N . SER A 1 79 ? -0.051 -9.551 3.017 1.00 96.75 79 SER A N 1
ATOM 593 C CA . SER A 1 79 ? -1.101 -10.563 3.194 1.00 96.75 79 SER A CA 1
ATOM 594 C C . SER A 1 79 ? -1.699 -10.573 4.603 1.00 96.75 79 SER A C 1
ATOM 596 O O . SER A 1 79 ? -2.488 -11.452 4.933 1.00 96.75 79 SER A O 1
ATOM 598 N N . ASP A 1 80 ? -1.297 -9.632 5.454 1.00 95.31 80 ASP A N 1
ATOM 599 C CA . ASP A 1 80 ? -1.646 -9.570 6.875 1.00 95.31 80 ASP A CA 1
ATOM 600 C C . ASP A 1 80 ? -2.084 -8.161 7.290 1.00 95.31 80 ASP A C 1
ATOM 602 O O . ASP A 1 80 ? -1.794 -7.680 8.383 1.00 95.31 80 ASP A O 1
ATOM 606 N N . LEU A 1 81 ? -2.821 -7.502 6.392 1.00 92.38 81 LEU A N 1
ATOM 607 C CA . LEU A 1 81 ? -3.429 -6.189 6.618 1.00 92.38 81 LEU A CA 1
ATOM 608 C C . LEU A 1 81 ? -2.416 -5.075 6.938 1.00 92.38 81 LEU A C 1
ATOM 610 O O . LEU A 1 81 ? -2.745 -4.092 7.600 1.00 92.38 81 LEU A O 1
ATOM 614 N N . GLY A 1 82 ? -1.208 -5.194 6.389 1.00 94.69 82 GLY A N 1
ATOM 615 C CA . GLY A 1 82 ? -0.173 -4.171 6.436 1.00 94.69 82 GLY A CA 1
ATOM 616 C C . GLY A 1 82 ? 0.809 -4.332 7.588 1.00 94.69 82 GLY A C 1
ATOM 617 O O . GLY A 1 82 ? 1.626 -3.432 7.795 1.00 94.69 82 GLY A O 1
ATOM 618 N N . GLU A 1 83 ? 0.765 -5.450 8.315 1.00 94.12 83 GLU A N 1
ATOM 619 C CA . GLU A 1 83 ? 1.731 -5.734 9.372 1.00 94.12 83 GLU A CA 1
ATOM 620 C C . GLU A 1 83 ? 3.106 -6.102 8.812 1.00 94.12 83 GLU A C 1
ATOM 622 O O . GLU A 1 83 ? 4.119 -5.581 9.289 1.00 94.12 83 GLU A O 1
ATOM 627 N N . ASN A 1 84 ? 3.154 -6.917 7.761 1.00 96.38 84 ASN A N 1
ATOM 628 C CA . ASN A 1 84 ? 4.369 -7.278 7.044 1.00 96.38 84 ASN A CA 1
ATOM 629 C C . ASN A 1 84 ? 4.212 -7.029 5.543 1.00 96.38 84 ASN A C 1
ATOM 631 O O . ASN A 1 84 ? 3.129 -7.164 4.976 1.00 96.38 84 ASN A O 1
ATOM 635 N N . TRP A 1 85 ? 5.321 -6.669 4.898 1.00 98.06 85 TRP A N 1
ATOM 636 C CA . TRP A 1 85 ? 5.360 -6.300 3.486 1.00 98.06 85 TRP A CA 1
ATOM 637 C C . TRP A 1 85 ? 6.500 -7.020 2.775 1.00 98.06 85 TRP A C 1
ATOM 639 O O . TRP A 1 85 ? 7.615 -7.088 3.292 1.00 98.06 85 TRP A O 1
ATOM 649 N N . ALA A 1 86 ? 6.228 -7.510 1.571 1.00 97.50 86 ALA A N 1
ATOM 650 C CA . ALA A 1 86 ? 7.208 -8.115 0.682 1.00 97.50 86 ALA A CA 1
ATOM 651 C C . ALA A 1 86 ? 7.272 -7.341 -0.646 1.00 97.50 86 ALA A C 1
ATOM 653 O O . ALA A 1 86 ? 6.237 -6.867 -1.120 1.00 97.50 86 ALA A O 1
ATOM 654 N N . PRO A 1 87 ? 8.452 -7.199 -1.270 1.00 95.50 87 PRO A N 1
ATOM 655 C CA . PRO A 1 87 ? 8.565 -6.567 -2.581 1.00 95.50 87 PRO A CA 1
ATOM 656 C C . PRO A 1 87 ? 7.898 -7.426 -3.670 1.00 95.50 87 PRO A C 1
ATOM 658 O O . PRO A 1 87 ? 8.051 -8.645 -3.692 1.00 95.50 87 PRO A O 1
ATOM 661 N N . CYS A 1 88 ? 7.198 -6.785 -4.608 1.00 93.25 88 CYS A N 1
ATOM 662 C CA . CYS A 1 88 ? 6.500 -7.406 -5.739 1.00 93.25 88 CYS A CA 1
ATOM 663 C C . CYS A 1 88 ? 6.875 -6.689 -7.049 1.00 93.25 88 CYS A C 1
ATOM 665 O O . CYS A 1 88 ? 6.048 -6.071 -7.709 1.00 93.25 88 CYS A O 1
ATOM 667 N N . ASN A 1 89 ? 8.168 -6.719 -7.386 1.00 93.38 89 ASN A N 1
ATOM 668 C CA . ASN A 1 89 ? 8.748 -5.928 -8.483 1.00 93.38 89 ASN A CA 1
ATOM 669 C C . ASN A 1 89 ? 9.100 -6.750 -9.733 1.00 93.38 89 ASN A C 1
ATOM 671 O O . ASN A 1 89 ? 9.737 -6.233 -10.648 1.00 93.38 89 ASN A O 1
ATOM 675 N N . GLU A 1 90 ? 8.770 -8.040 -9.757 1.00 90.69 90 GLU A N 1
ATOM 676 C CA . GLU A 1 90 ? 9.080 -8.902 -10.897 1.00 90.69 90 GLU A CA 1
ATOM 677 C C . GLU A 1 90 ? 8.312 -8.439 -12.143 1.00 90.69 90 GLU A C 1
ATOM 679 O O . GLU A 1 90 ? 7.108 -8.195 -12.074 1.00 90.69 90 GLU A O 1
ATOM 684 N N . GLY A 1 91 ? 9.026 -8.297 -13.263 1.00 89.44 91 GLY A N 1
ATOM 685 C CA . GLY A 1 91 ? 8.475 -7.802 -14.528 1.00 89.44 91 GLY A CA 1
ATOM 686 C C . GLY A 1 91 ? 8.365 -6.277 -14.639 1.00 89.44 91 GLY A C 1
ATOM 687 O O . GLY A 1 91 ? 8.025 -5.782 -15.708 1.00 89.44 91 GLY A O 1
ATOM 688 N N . LEU A 1 92 ? 8.697 -5.521 -13.584 1.00 91.50 92 LEU A N 1
ATOM 689 C CA . LEU A 1 92 ? 8.737 -4.059 -13.637 1.00 91.50 92 LEU A CA 1
ATOM 690 C C . LEU A 1 92 ? 10.088 -3.558 -14.154 1.00 91.50 92 LEU A C 1
ATOM 692 O O . LEU A 1 92 ? 11.115 -3.733 -13.495 1.00 91.50 92 LEU A O 1
ATOM 696 N N . GLU A 1 93 ? 10.077 -2.874 -15.297 1.00 93.00 93 GLU A N 1
ATOM 697 C CA . GLU A 1 93 ? 11.258 -2.180 -15.827 1.00 93.00 93 GLU A CA 1
ATOM 698 C C . GLU A 1 93 ? 11.527 -0.862 -15.081 1.00 93.00 93 GLU A C 1
ATOM 700 O O . GLU A 1 93 ? 12.676 -0.444 -14.961 1.00 93.00 93 GLU A O 1
ATOM 705 N N . SER A 1 94 ? 10.486 -0.233 -14.517 1.00 93.19 94 SER A N 1
ATOM 706 C CA . SER A 1 94 ? 10.615 0.891 -13.579 1.00 93.19 94 SER A CA 1
ATOM 707 C C . SER A 1 94 ? 9.922 0.599 -12.257 1.00 93.19 94 SER A C 1
ATOM 709 O O . SER A 1 94 ? 8.812 0.074 -12.213 1.00 93.19 94 SER A O 1
ATOM 711 N N . ARG A 1 95 ? 10.575 1.011 -11.168 1.00 94.56 95 ARG A N 1
ATOM 712 C CA . ARG A 1 95 ? 10.057 0.940 -9.796 1.00 94.56 95 ARG A CA 1
ATOM 713 C C . ARG A 1 95 ? 9.457 2.262 -9.317 1.00 94.56 95 ARG A C 1
ATOM 715 O O . ARG A 1 95 ? 9.014 2.344 -8.173 1.00 94.56 95 ARG A O 1
ATOM 722 N N . HIS A 1 96 ? 9.418 3.277 -10.178 1.00 95.69 96 HIS A N 1
ATOM 723 C CA . HIS A 1 96 ? 8.910 4.594 -9.829 1.00 95.69 96 HIS A CA 1
ATOM 724 C C . HIS A 1 96 ? 7.395 4.649 -10.021 1.00 95.69 96 HIS A C 1
ATOM 726 O O . HIS A 1 96 ? 6.885 5.096 -11.048 1.00 95.69 96 HIS A O 1
ATOM 732 N N . ASN A 1 97 ? 6.664 4.197 -9.007 1.00 94.75 97 ASN A N 1
ATOM 733 C CA . ASN A 1 97 ? 5.218 4.031 -9.075 1.00 94.75 97 ASN A CA 1
ATOM 734 C C . ASN A 1 97 ? 4.480 5.328 -8.764 1.00 94.75 97 ASN A C 1
ATOM 736 O O . ASN A 1 97 ? 4.763 6.009 -7.777 1.00 94.75 97 ASN A O 1
ATOM 740 N N . TYR A 1 98 ? 3.490 5.635 -9.597 1.00 92.81 98 TYR A N 1
ATOM 741 C CA . TYR A 1 98 ? 2.619 6.791 -9.418 1.00 92.81 98 TYR A CA 1
ATOM 742 C C . TYR A 1 98 ? 1.209 6.380 -9.037 1.00 92.81 98 TYR A C 1
ATOM 744 O O . TYR A 1 98 ? 0.635 6.963 -8.126 1.00 92.81 98 TYR A O 1
ATOM 752 N N . THR A 1 99 ? 0.640 5.382 -9.710 1.00 92.81 99 THR A N 1
ATOM 753 C CA . THR A 1 99 ? -0.762 5.011 -9.505 1.00 92.81 99 THR A CA 1
ATOM 754 C C . THR A 1 99 ? -0.964 3.508 -9.530 1.00 92.81 99 THR A C 1
ATOM 756 O O . THR A 1 99 ? -0.288 2.797 -10.272 1.00 92.81 99 THR A O 1
ATOM 759 N N . LEU A 1 100 ? -1.917 3.045 -8.725 1.00 93.44 100 LEU A N 1
ATOM 760 C CA . LEU A 1 100 ? -2.380 1.666 -8.668 1.00 93.44 100 LEU A CA 1
ATOM 761 C C . LEU A 1 100 ? -3.898 1.649 -8.821 1.00 93.44 100 LEU A C 1
ATOM 763 O O . LEU A 1 100 ? -4.591 2.462 -8.217 1.00 93.44 100 LEU A O 1
ATOM 767 N N . ALA A 1 101 ? -4.428 0.701 -9.582 1.00 91.94 101 ALA A N 1
ATOM 768 C CA . ALA A 1 101 ? -5.866 0.480 -9.662 1.00 91.94 101 ALA A CA 1
ATOM 769 C C . ALA A 1 101 ? -6.182 -1.014 -9.708 1.00 91.94 101 ALA A C 1
ATOM 771 O O . ALA A 1 101 ? -5.483 -1.782 -10.365 1.00 91.94 101 ALA A O 1
ATOM 772 N N . ALA A 1 102 ? -7.260 -1.417 -9.039 1.00 90.12 102 ALA A N 1
ATOM 773 C CA . ALA A 1 102 ? -7.842 -2.745 -9.179 1.00 90.12 102 ALA A CA 1
ATOM 774 C C . ALA A 1 102 ? -9.099 -2.660 -10.041 1.00 90.12 102 ALA A C 1
ATOM 776 O O . ALA A 1 102 ? -9.924 -1.761 -9.886 1.00 90.12 102 ALA A O 1
ATOM 777 N N . HIS A 1 103 ? -9.259 -3.633 -10.927 1.00 89.88 103 HIS A N 1
ATOM 778 C CA . HIS A 1 103 ? -10.479 -3.842 -11.682 1.00 89.88 103 HIS A CA 1
ATOM 779 C C . HIS A 1 103 ? -10.963 -5.274 -11.467 1.00 89.88 103 HIS A C 1
ATOM 781 O O . HIS A 1 103 ? -10.337 -6.234 -11.930 1.00 89.88 103 HIS A O 1
ATOM 787 N N . GLU A 1 104 ? -12.080 -5.409 -10.760 1.00 89.00 104 GLU A N 1
ATOM 788 C CA . GLU A 1 104 ? -12.725 -6.697 -10.543 1.00 89.00 104 GLU A CA 1
ATOM 789 C C . GLU A 1 104 ? -13.404 -7.206 -11.818 1.00 89.00 104 GLU A C 1
ATOM 791 O O . GLU A 1 104 ? -14.157 -6.491 -12.481 1.00 89.00 104 GLU A O 1
ATOM 796 N N . ARG A 1 105 ? -13.167 -8.477 -12.138 1.00 88.50 105 ARG A N 1
ATOM 797 C CA . ARG A 1 105 ? -13.860 -9.244 -13.180 1.00 88.50 105 ARG A CA 1
ATOM 798 C C . ARG A 1 105 ? -14.535 -10.457 -12.548 1.00 88.50 105 ARG A C 1
ATOM 800 O O . ARG A 1 105 ? -14.162 -10.825 -11.441 1.00 88.50 105 ARG A O 1
ATOM 807 N N . PRO A 1 106 ? -15.496 -11.122 -13.211 1.00 89.38 106 PRO A N 1
ATOM 808 C CA . PRO A 1 106 ? -16.189 -12.272 -12.627 1.00 89.38 106 PRO A CA 1
ATOM 809 C C . PRO A 1 106 ? -15.250 -13.353 -12.065 1.00 89.38 106 PRO A C 1
ATOM 811 O O . PRO A 1 106 ? -15.481 -13.840 -10.963 1.00 89.38 106 PRO A O 1
ATOM 814 N N . ASP A 1 107 ? -14.154 -13.654 -12.758 1.00 88.81 107 ASP A N 1
ATOM 815 C CA . ASP A 1 107 ? -13.214 -14.739 -12.454 1.00 88.81 107 ASP A CA 1
ATOM 816 C C . ASP A 1 107 ? -11.969 -14.313 -11.658 1.00 88.81 107 ASP A C 1
ATOM 818 O O . ASP A 1 107 ? -11.336 -15.152 -11.018 1.00 88.81 107 ASP A O 1
ATOM 822 N N . ARG A 1 108 ? -11.587 -13.030 -11.693 1.00 88.12 108 ARG A N 1
ATOM 823 C CA . ARG A 1 108 ? -10.331 -12.537 -11.099 1.00 88.12 108 ARG A CA 1
ATOM 824 C C . ARG A 1 108 ? -10.325 -11.024 -10.903 1.00 88.12 108 ARG A C 1
ATOM 826 O O . ARG A 1 108 ? -11.092 -10.313 -11.544 1.00 88.12 108 ARG A O 1
ATOM 833 N N . THR A 1 109 ? -9.368 -10.523 -10.131 1.00 90.38 109 THR A N 1
ATOM 834 C CA . THR A 1 109 ? -9.033 -9.092 -10.110 1.00 90.38 109 THR A CA 1
ATOM 835 C C . THR A 1 109 ? -7.812 -8.819 -10.981 1.00 90.38 109 THR A C 1
ATOM 837 O O . THR A 1 109 ? -6.840 -9.573 -10.961 1.00 90.38 109 THR A O 1
ATOM 840 N N . VAL A 1 110 ? -7.868 -7.749 -11.774 1.00 91.06 110 VAL A N 1
ATOM 841 C CA . VAL A 1 110 ? -6.736 -7.256 -12.568 1.00 91.06 110 VAL A CA 1
ATOM 842 C C . VAL A 1 110 ? -6.187 -6.000 -11.908 1.00 91.06 110 VAL A C 1
ATOM 844 O O . VAL A 1 110 ? -6.938 -5.050 -11.692 1.00 91.06 110 VAL A O 1
ATOM 847 N N . LEU A 1 111 ? -4.889 -5.989 -11.609 1.00 92.56 111 LEU A N 1
ATOM 848 C CA . LEU A 1 111 ? -4.187 -4.797 -11.147 1.00 92.56 111 LEU A CA 1
ATOM 849 C C . LEU A 1 111 ? -3.590 -4.047 -12.329 1.00 92.56 111 LEU A C 1
ATOM 851 O O . LEU A 1 111 ? -3.104 -4.663 -13.278 1.00 92.56 111 LEU A O 1
ATOM 855 N N . TRP A 1 112 ? -3.598 -2.727 -12.227 1.00 93.62 112 TRP A N 1
ATOM 856 C CA . TRP A 1 112 ? -2.945 -1.805 -13.140 1.00 93.62 112 TRP A CA 1
ATOM 857 C C . TRP A 1 112 ? -1.978 -0.935 -12.356 1.00 93.62 112 TRP A C 1
ATOM 859 O O . TRP A 1 112 ? -2.312 -0.467 -11.266 1.00 93.62 112 TRP A O 1
ATOM 869 N N . LEU A 1 113 ? -0.803 -0.708 -12.930 1.00 94.25 113 LEU A N 1
ATOM 870 C CA . LEU A 1 113 ? 0.241 0.122 -12.349 1.00 94.25 113 LEU A CA 1
ATOM 871 C C . LEU A 1 113 ? 0.749 1.102 -13.406 1.00 94.25 113 LEU A C 1
ATOM 873 O O . LEU A 1 113 ? 1.126 0.690 -14.502 1.00 94.25 113 LEU A O 1
ATOM 877 N N . GLY A 1 114 ? 0.769 2.388 -13.061 1.00 94.50 114 GLY A N 1
ATOM 878 C CA . GLY A 1 114 ? 1.389 3.435 -13.872 1.00 94.50 114 GLY A CA 1
ATOM 879 C C . GLY A 1 114 ? 2.681 3.936 -13.233 1.00 94.50 114 GLY A C 1
ATOM 880 O O . GLY A 1 114 ? 2.701 4.212 -12.026 1.00 94.50 114 GLY A O 1
ATOM 881 N N . THR A 1 115 ? 3.736 4.074 -14.036 1.00 95.00 115 THR A N 1
ATOM 882 C CA . THR A 1 115 ? 5.079 4.471 -13.576 1.00 95.00 115 THR A CA 1
ATOM 883 C C . THR A 1 115 ? 5.629 5.700 -14.299 1.00 95.00 115 THR A C 1
ATOM 885 O O . THR A 1 115 ? 5.069 6.149 -15.299 1.00 95.00 115 THR A O 1
ATOM 888 N N . GLU A 1 116 ? 6.773 6.192 -13.818 1.00 92.44 116 GLU A N 1
ATOM 889 C CA . GLU A 1 116 ? 7.707 7.037 -14.571 1.00 92.44 116 GLU A CA 1
ATOM 890 C C . GLU A 1 116 ? 8.995 6.247 -14.907 1.00 92.44 116 GLU A C 1
ATOM 892 O O . GLU A 1 116 ? 9.515 5.564 -14.025 1.00 92.44 116 GLU A O 1
ATOM 897 N N . PRO A 1 117 ? 9.555 6.293 -16.133 1.00 91.50 117 PRO A N 1
ATOM 898 C CA . PRO A 1 117 ? 8.984 6.839 -17.370 1.00 91.50 117 PRO A CA 1
ATOM 899 C C . PRO A 1 117 ? 7.594 6.254 -17.677 1.00 91.50 117 PRO A C 1
ATOM 901 O O . PRO A 1 117 ? 7.239 5.233 -17.080 1.00 91.50 117 PRO A O 1
ATOM 904 N N . PRO A 1 118 ? 6.792 6.889 -18.559 1.00 89.31 118 PRO A N 1
ATOM 905 C CA . PRO A 1 118 ? 5.394 6.523 -18.759 1.00 89.31 118 PRO A CA 1
ATOM 906 C C . PRO A 1 118 ? 5.283 5.096 -19.293 1.00 89.31 118 PRO A C 1
ATOM 908 O O . PRO A 1 118 ? 5.462 4.837 -20.482 1.00 89.31 118 PRO A O 1
ATOM 911 N N . MET A 1 119 ? 4.973 4.175 -18.388 1.00 92.62 119 MET A N 1
ATOM 912 C CA . MET A 1 119 ? 4.692 2.776 -18.677 1.00 92.62 119 MET A CA 1
ATOM 913 C C . MET A 1 119 ? 3.425 2.372 -17.936 1.00 92.62 119 MET A C 1
ATOM 915 O O . MET A 1 119 ? 3.088 2.925 -16.884 1.00 92.62 119 MET A O 1
ATOM 919 N N . LEU A 1 120 ? 2.712 1.416 -18.523 1.00 92.62 120 LEU A N 1
ATOM 920 C CA . LEU A 1 120 ? 1.489 0.857 -17.974 1.00 92.62 120 LEU A CA 1
ATOM 921 C C . LEU A 1 120 ? 1.653 -0.653 -17.883 1.00 92.62 120 LEU A C 1
ATOM 923 O O . LEU A 1 120 ? 1.740 -1.322 -18.910 1.00 92.62 120 LEU A O 1
ATOM 927 N N . TYR A 1 121 ? 1.632 -1.165 -16.660 1.00 93.81 121 TYR A N 1
ATOM 928 C CA . TYR A 1 121 ? 1.707 -2.592 -16.379 1.00 93.81 121 TYR A CA 1
ATOM 929 C C . TYR A 1 121 ? 0.336 -3.130 -15.993 1.00 93.81 121 TYR A C 1
ATOM 931 O O . TYR A 1 121 ? -0.483 -2.418 -15.395 1.00 93.81 121 TYR A O 1
ATOM 939 N N . LYS A 1 122 ? 0.102 -4.410 -16.284 1.00 92.19 122 LYS A N 1
ATOM 940 C CA . LYS A 1 122 ? -1.097 -5.130 -15.839 1.00 92.19 122 LYS A CA 1
ATOM 941 C C . LYS A 1 122 ? -0.744 -6.464 -15.199 1.00 92.19 122 LYS A C 1
ATOM 943 O O . LYS A 1 122 ? 0.218 -7.118 -15.598 1.00 92.19 122 LYS A O 1
ATOM 948 N N . SER A 1 123 ? -1.571 -6.930 -14.266 1.00 90.00 123 SER A N 1
ATOM 949 C CA . SER A 1 123 ? -1.387 -8.274 -13.718 1.00 90.00 123 SER A CA 1
ATOM 950 C C . SER A 1 123 ? -1.769 -9.364 -14.728 1.00 90.00 123 SER A C 1
ATOM 952 O O . SER A 1 123 ? -2.769 -9.258 -15.448 1.00 90.00 123 SER A O 1
ATOM 954 N N . THR A 1 124 ? -0.966 -10.431 -14.803 1.00 79.25 124 THR A N 1
ATOM 955 C CA . THR A 1 124 ? -1.153 -11.522 -15.785 1.00 79.25 124 THR A CA 1
ATOM 956 C C . THR A 1 124 ? -1.450 -12.879 -15.148 1.00 79.25 124 THR A C 1
ATOM 958 O O . THR A 1 124 ? -2.363 -13.577 -15.604 1.00 79.25 124 THR A O 1
ATOM 961 N N . ARG A 1 125 ? -0.724 -13.253 -14.087 1.00 69.50 125 ARG A N 1
ATOM 962 C CA . ARG A 1 125 ? -0.938 -14.468 -13.282 1.00 69.50 125 ARG A CA 1
ATOM 963 C C . ARG A 1 125 ? -0.732 -14.146 -11.808 1.00 69.50 125 ARG A C 1
ATOM 965 O O . ARG A 1 125 ? 0.345 -13.702 -11.419 1.00 69.50 125 ARG A O 1
ATOM 972 N N . GLY A 1 126 ? -1.767 -14.357 -10.996 1.00 70.94 126 GLY A N 1
ATOM 973 C CA . GLY A 1 126 ? -1.786 -13.804 -9.642 1.00 70.94 126 GLY A CA 1
ATOM 974 C C . GLY A 1 126 ? -1.599 -12.286 -9.706 1.00 70.94 126 GLY A C 1
ATOM 975 O O . GLY A 1 126 ? -2.354 -11.602 -10.397 1.00 70.94 126 GLY A O 1
ATOM 976 N N . PHE A 1 127 ? -0.549 -11.788 -9.055 1.00 63.59 127 PHE A N 1
ATOM 977 C CA . PHE A 1 127 ? -0.218 -10.361 -8.997 1.00 63.59 127 PHE A CA 1
ATOM 978 C C . PHE A 1 127 ? 1.095 -9.994 -9.700 1.00 63.59 127 PHE A C 1
ATOM 980 O O . PHE A 1 127 ? 1.564 -8.872 -9.555 1.00 63.59 127 PHE A O 1
ATOM 987 N N . LEU A 1 128 ? 1.662 -10.908 -10.495 1.00 67.31 128 LEU A N 1
ATOM 988 C CA . LEU A 1 128 ? 2.820 -10.608 -11.340 1.00 67.31 128 LEU A CA 1
ATOM 989 C C . LEU A 1 128 ? 2.439 -9.600 -12.426 1.00 67.31 128 LEU A C 1
ATOM 991 O O . LEU A 1 128 ? 1.433 -9.798 -13.121 1.00 67.31 128 LEU A O 1
ATOM 995 N N . LEU A 1 129 ? 3.252 -8.553 -12.567 1.00 72.31 129 LEU A N 1
ATOM 996 C CA . LEU A 1 129 ? 3.054 -7.457 -13.509 1.00 72.31 129 LEU A CA 1
ATOM 997 C C . LEU A 1 129 ? 3.908 -7.662 -14.770 1.00 72.31 129 LEU A C 1
ATOM 999 O O . LEU A 1 129 ? 5.030 -8.156 -14.692 1.00 72.31 129 LEU A O 1
ATOM 1003 N N . GLN A 1 130 ? 3.339 -7.327 -15.930 1.00 62.47 130 GLN A N 1
ATOM 1004 C CA . GLN A 1 130 ? 3.989 -7.286 -17.246 1.00 62.47 130 GLN A CA 1
ATOM 1005 C C . GLN A 1 130 ? 3.481 -6.083 -18.036 1.00 62.47 130 GLN A C 1
ATOM 1007 O O . GLN A 1 130 ? 2.343 -5.627 -17.745 1.00 62.47 130 GLN A O 1
#

Sequence (130 aa):
MLALLSCNGGTVTTGDGPATRLLAATLHGVYLFERNPGEPWRPTGRKLIDHHISALLFEPRSGLLFAGGHYDAGLWVSSDLGENWAPCNEGLESRHNYTLAAHERPDRTVLWLGTEPPMLYKSTRGFLLQ

Radius of gyration: 14.3 Å; chains: 1; bounding box: 34×25×39 Å

Secondary structure (DSSP, 8-state):
-EEEE-SEE------SS---EEEEEETTEEEEEE--TTSPPEEEEEESTT--EEEEEEETTTTEEEEEETTTTEEEEESSTTSS-EE--TT-S--EEEEEEEEE-SS-EEEEEEEETTEEEEEEETTEE-